Protein AF-A0A3N1D2M1-F1 (afdb_monomer_lite)

pLDDT: mean 87.78, std 9.69, range [53.38, 97.62]

Sequence (81 aa):
MLYEIVFRGLTVDRDDVEDALIEEFAAESQEPVTGAGTGTGGCHLDLELPDDLIEDAAIERIQRVLAELDVLDVARIIPRP

Organism: NCBI:txid58109

Structure (mmCIF, N/CA/C/O backbone):
data_AF-A0A3N1D2M1-F1
#
_entry.id   AF-A0A3N1D2M1-F1
#
loop_
_atom_site.group_PDB
_atom_site.id
_atom_site.type_symbol
_atom_site.label_atom_id
_atom_si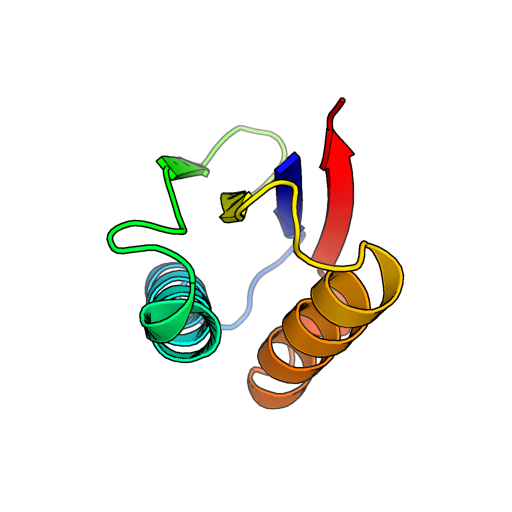te.label_alt_id
_atom_site.label_comp_id
_atom_site.label_asym_id
_atom_site.label_entity_id
_atom_site.label_seq_id
_atom_site.pdbx_PDB_ins_code
_atom_site.Cartn_x
_atom_site.Cartn_y
_atom_site.Cartn_z
_atom_site.occupancy
_atom_site.B_iso_or_equiv
_atom_site.auth_seq_id
_atom_site.auth_comp_id
_atom_site.auth_asym_id
_atom_site.auth_atom_id
_atom_site.pdbx_PDB_model_num
ATOM 1 N N . MET A 1 1 ? 1.510 3.565 -14.405 1.00 89.44 1 MET A N 1
ATOM 2 C CA . MET A 1 1 ? 0.327 2.826 -13.920 1.00 89.44 1 MET A CA 1
ATOM 3 C C . MET A 1 1 ? -0.075 3.342 -12.554 1.00 89.44 1 MET A C 1
ATOM 5 O O . MET A 1 1 ? 0.796 3.577 -11.724 1.00 89.44 1 MET A O 1
ATOM 9 N N . LEU A 1 2 ? -1.377 3.500 -12.319 1.00 90.31 2 LEU A N 1
ATOM 10 C CA . LEU A 1 2 ? -1.916 4.016 -11.064 1.00 90.31 2 LEU A CA 1
ATOM 11 C C . LEU A 1 2 ? -2.610 2.892 -10.283 1.00 90.31 2 LEU A C 1
ATOM 13 O O . LEU A 1 2 ? -3.390 2.129 -10.847 1.00 90.31 2 LEU A O 1
ATOM 17 N N . TYR A 1 3 ? -2.365 2.813 -8.981 1.00 92.94 3 TYR A N 1
ATOM 18 C CA . TYR A 1 3 ? -3.029 1.890 -8.068 1.00 92.94 3 TYR A CA 1
ATOM 19 C C . TYR A 1 3 ? -3.685 2.683 -6.948 1.00 92.94 3 TYR A C 1
ATOM 21 O O . TYR A 1 3 ? -3.010 3.357 -6.181 1.00 92.94 3 TYR A O 1
ATOM 29 N N . GLU A 1 4 ? -5.000 2.565 -6.820 1.00 93.31 4 GLU A N 1
ATOM 30 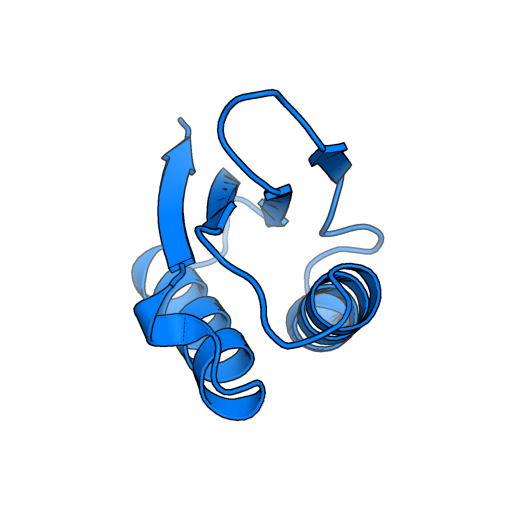C CA . GLU A 1 4 ? -5.720 3.120 -5.677 1.00 93.31 4 GLU A CA 1
ATOM 31 C C . GLU A 1 4 ? -5.796 2.059 -4.577 1.00 93.31 4 GLU A C 1
ATOM 33 O O . GLU A 1 4 ? -6.286 0.945 -4.794 1.00 93.31 4 GLU A O 1
ATOM 38 N N . ILE A 1 5 ? -5.334 2.404 -3.382 1.00 93.12 5 ILE A N 1
ATOM 39 C CA . ILE A 1 5 ? -5.397 1.565 -2.191 1.00 93.12 5 ILE A CA 1
ATOM 40 C C . ILE A 1 5 ? -6.409 2.187 -1.237 1.00 93.12 5 ILE A C 1
ATOM 42 O O . ILE A 1 5 ? -6.196 3.272 -0.704 1.00 93.12 5 ILE A O 1
ATOM 46 N N . VAL A 1 6 ? -7.523 1.494 -1.009 1.00 91.81 6 VAL A N 1
ATOM 47 C CA . VAL A 1 6 ? -8.600 1.956 -0.126 1.00 91.81 6 VAL A CA 1
ATOM 48 C C . VAL A 1 6 ? -8.573 1.174 1.175 1.00 91.81 6 VAL A C 1
ATOM 50 O O . VAL A 1 6 ? -8.645 -0.054 1.160 1.00 91.81 6 VAL A O 1
ATOM 53 N N . PHE A 1 7 ? -8.572 1.880 2.301 1.00 90.06 7 PHE A N 1
ATOM 54 C CA . PHE A 1 7 ? -8.521 1.284 3.628 1.00 90.06 7 PHE A CA 1
ATOM 55 C C . PHE A 1 7 ? -9.818 1.451 4.418 1.00 90.06 7 PHE A C 1
ATOM 57 O O . PHE A 1 7 ? -10.438 2.521 4.434 1.00 90.06 7 PHE A O 1
ATOM 64 N N . ARG A 1 8 ? -10.209 0.403 5.150 1.00 89.12 8 ARG A N 1
ATOM 65 C CA . ARG A 1 8 ? -11.391 0.397 6.024 1.00 89.12 8 ARG A CA 1
ATOM 66 C C . ARG A 1 8 ? -11.033 0.029 7.460 1.00 89.12 8 ARG A C 1
ATOM 68 O O . ARG A 1 8 ? -11.020 -1.140 7.815 1.00 89.12 8 ARG A O 1
ATOM 75 N N . GLY A 1 9 ? -10.844 1.049 8.295 1.00 84.19 9 GLY A N 1
ATOM 76 C CA . GLY A 1 9 ? -10.520 0.865 9.712 1.00 84.19 9 GLY A CA 1
ATOM 77 C C . GLY A 1 9 ? -9.030 0.633 9.946 1.00 84.19 9 GLY A C 1
ATOM 78 O O . GLY A 1 9 ? -8.667 -0.352 10.578 1.00 84.19 9 GLY A O 1
ATOM 79 N N . LEU A 1 10 ? -8.190 1.537 9.423 1.00 83.50 10 LEU A N 1
ATOM 80 C CA . LEU A 1 10 ? -6.749 1.543 9.687 1.00 83.50 10 LEU A CA 1
ATOM 81 C C . LEU A 1 10 ? -6.486 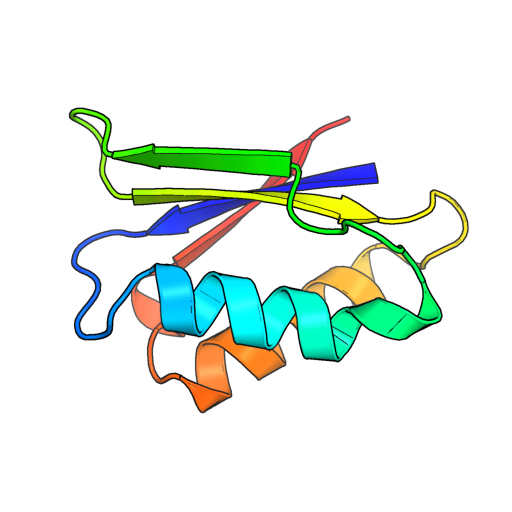1.566 11.200 1.00 83.50 10 LEU A C 1
ATOM 83 O O . LEU A 1 10 ? -7.078 2.370 11.924 1.00 83.50 10 LEU A O 1
ATOM 87 N N . THR A 1 11 ? -5.610 0.680 11.659 1.00 82.25 11 THR A N 1
ATOM 88 C CA . THR A 1 11 ? -5.140 0.595 13.051 1.00 82.25 11 THR A CA 1
ATOM 89 C C . THR A 1 11 ? -3.813 1.325 13.271 1.00 82.25 11 THR A C 1
ATOM 91 O O . THR A 1 11 ? -3.464 1.602 14.418 1.00 82.25 11 THR A O 1
ATOM 94 N N . VAL A 1 12 ? -3.105 1.645 12.186 1.00 84.69 12 VAL A N 1
ATOM 95 C CA . VAL A 1 12 ? -1.842 2.402 12.128 1.00 84.69 12 VAL A CA 1
ATOM 96 C C . VAL A 1 12 ? -2.085 3.814 11.591 1.00 84.69 12 VAL A C 1
ATOM 98 O O . VAL A 1 12 ? -3.204 4.122 11.166 1.00 84.69 12 VAL A O 1
ATOM 101 N N . ASP A 1 13 ? -1.069 4.680 11.620 1.00 87.25 13 ASP A N 1
ATOM 102 C CA . ASP A 1 13 ? -1.156 5.948 10.898 1.00 87.25 13 ASP A CA 1
ATOM 103 C C . ASP A 1 13 ? -1.112 5.677 9.388 1.00 87.25 13 ASP A C 1
ATOM 105 O O . ASP A 1 13 ? -0.444 4.755 8.919 1.00 87.25 13 ASP A O 1
ATOM 109 N N . ARG A 1 14 ? -1.856 6.455 8.602 1.00 88.44 14 ARG A N 1
ATOM 110 C CA . ARG A 1 14 ? -1.789 6.322 7.143 1.00 88.44 14 ARG A CA 1
ATOM 111 C C . ARG A 1 14 ? -0.442 6.799 6.619 1.00 88.44 14 ARG A C 1
ATOM 113 O O . ARG A 1 14 ? 0.027 6.235 5.636 1.00 88.44 14 ARG A O 1
ATOM 120 N N . ASP A 1 15 ? 0.159 7.792 7.263 1.00 88.94 15 ASP A N 1
ATOM 121 C CA . ASP A 1 15 ? 1.464 8.309 6.867 1.00 88.94 15 ASP A CA 1
ATOM 122 C C . ASP A 1 15 ? 2.544 7.213 7.017 1.00 88.94 15 ASP A C 1
ATOM 124 O O . ASP A 1 15 ? 3.412 7.105 6.161 1.00 88.94 15 ASP A O 1
ATOM 128 N N . ASP A 1 16 ? 2.414 6.290 7.985 1.00 91.50 16 ASP A N 1
ATOM 129 C CA . ASP A 1 16 ? 3.309 5.122 8.096 1.00 91.50 16 ASP A CA 1
ATOM 130 C C . ASP A 1 16 ? 3.196 4.186 6.873 1.00 91.50 16 ASP A C 1
ATOM 132 O O . ASP A 1 16 ? 4.183 3.615 6.407 1.00 91.50 16 ASP A O 1
ATOM 136 N N . VAL A 1 17 ? 1.979 4.009 6.342 1.00 92.19 17 VAL A N 1
ATOM 137 C CA . VAL A 1 17 ? 1.734 3.185 5.145 1.00 92.19 17 VAL A CA 1
ATOM 138 C C . VAL A 1 17 ? 2.250 3.879 3.886 1.00 92.19 17 VAL A C 1
ATOM 140 O O . VAL A 1 17 ? 2.799 3.226 3.000 1.00 92.19 17 VAL A O 1
ATOM 143 N N . GLU A 1 18 ? 2.069 5.194 3.808 1.00 92.56 18 GLU A N 1
ATOM 144 C CA . GLU A 1 18 ? 2.596 6.041 2.741 1.00 92.56 18 GLU A CA 1
ATOM 145 C C . GLU A 1 18 ? 4.124 5.973 2.689 1.00 92.56 18 GLU A C 1
ATOM 147 O O . GLU A 1 18 ? 4.678 5.631 1.645 1.00 92.56 18 GLU A O 1
ATOM 152 N N . ASP A 1 19 ? 4.791 6.185 3.823 1.00 92.81 19 ASP A N 1
ATOM 153 C CA . ASP A 1 19 ? 6.247 6.130 3.935 1.00 92.81 19 ASP A CA 1
ATOM 154 C C . ASP A 1 19 ? 6.795 4.749 3.552 1.00 92.81 19 ASP A C 1
ATOM 156 O O . ASP A 1 19 ? 7.758 4.655 2.790 1.00 92.81 19 ASP A O 1
ATOM 160 N N . ALA A 1 20 ? 6.155 3.667 4.007 1.00 94.56 20 ALA A N 1
ATOM 161 C CA . ALA A 1 20 ? 6.582 2.310 3.674 1.00 94.56 20 ALA A CA 1
ATOM 162 C C . ALA A 1 20 ? 6.440 1.995 2.174 1.00 94.56 20 ALA A C 1
ATOM 164 O O . ALA A 1 20 ? 7.297 1.329 1.590 1.00 94.56 20 ALA A O 1
ATOM 165 N N . LEU A 1 21 ? 5.378 2.485 1.524 1.00 93.88 21 LEU A N 1
ATOM 166 C CA . LEU A 1 21 ? 5.214 2.354 0.074 1.00 93.88 21 LEU A CA 1
ATOM 167 C C . LEU A 1 21 ? 6.233 3.212 -0.686 1.00 93.88 21 LEU A C 1
ATOM 169 O O . LEU A 1 21 ? 6.774 2.759 -1.695 1.00 93.88 21 LEU A O 1
ATOM 173 N N . ILE A 1 22 ? 6.525 4.423 -0.206 1.00 93.25 22 ILE A N 1
ATOM 174 C CA . ILE A 1 22 ? 7.568 5.274 -0.784 1.00 93.25 22 ILE A CA 1
ATOM 175 C C . ILE A 1 22 ? 8.929 4.590 -0.692 1.00 93.25 22 ILE A C 1
ATOM 177 O O . ILE A 1 22 ? 9.643 4.540 -1.690 1.00 93.25 22 ILE A O 1
ATOM 181 N N . GLU A 1 23 ? 9.276 4.026 0.463 1.00 94.19 23 GLU A N 1
ATOM 182 C CA . GLU A 1 23 ? 10.535 3.306 0.655 1.00 94.19 23 GLU A CA 1
ATOM 183 C C . GLU A 1 23 ? 10.628 2.070 -0.250 1.00 94.19 23 GLU A C 1
ATOM 185 O O . GLU A 1 23 ? 11.649 1.873 -0.914 1.00 94.19 23 GLU A O 1
ATOM 190 N N . GLU A 1 24 ? 9.555 1.277 -0.345 1.00 94.94 24 GLU A N 1
ATOM 191 C CA . GLU A 1 24 ? 9.517 0.076 -1.185 1.00 94.94 24 GLU A CA 1
ATOM 192 C C . GLU A 1 24 ? 9.729 0.389 -2.670 1.00 94.94 24 GLU A C 1
ATOM 194 O O . GLU A 1 24 ? 10.375 -0.399 -3.363 1.00 94.94 24 GLU A O 1
ATOM 199 N N . PHE A 1 25 ? 9.189 1.508 -3.163 1.00 93.38 25 PHE A N 1
ATOM 200 C CA . PHE A 1 25 ? 9.198 1.879 -4.584 1.00 93.38 25 PHE A CA 1
ATOM 201 C C . PHE A 1 25 ? 10.149 3.038 -4.928 1.00 93.38 25 PHE A C 1
ATOM 203 O O . PHE A 1 25 ? 10.112 3.563 -6.044 1.00 93.38 25 PHE A O 1
ATOM 210 N N . ALA A 1 26 ? 11.038 3.423 -4.007 1.00 91.00 26 ALA A N 1
ATOM 211 C CA . ALA A 1 26 ? 11.975 4.536 -4.188 1.00 91.00 26 ALA A CA 1
ATOM 212 C C . ALA A 1 26 ? 12.956 4.335 -5.360 1.00 91.00 26 ALA A C 1
ATOM 214 O O . ALA A 1 26 ? 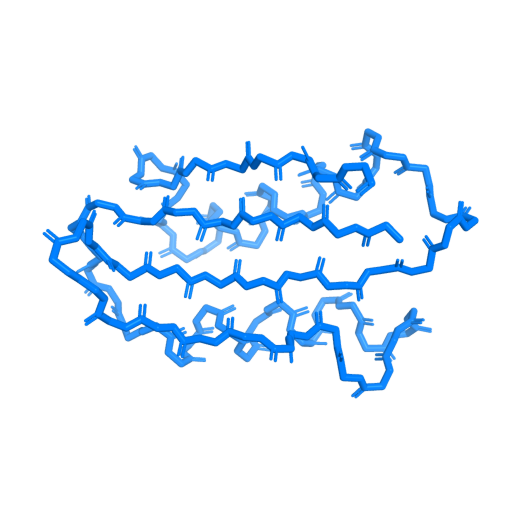13.536 5.299 -5.865 1.00 91.00 26 ALA A O 1
ATOM 215 N N . ALA A 1 27 ? 13.183 3.085 -5.782 1.00 89.69 27 ALA A N 1
ATOM 216 C CA . ALA A 1 27 ? 14.030 2.774 -6.931 1.00 89.69 27 ALA A CA 1
ATOM 217 C C . ALA A 1 27 ? 13.310 3.005 -8.271 1.00 89.69 27 ALA A C 1
ATOM 219 O O . ALA A 1 27 ? 13.967 3.247 -9.285 1.00 89.69 27 ALA A O 1
ATOM 220 N N . GLU A 1 28 ? 11.979 2.927 -8.277 1.00 89.25 28 GLU A N 1
ATOM 221 C CA . GLU A 1 28 ? 11.131 3.015 -9.462 1.00 89.25 28 GLU A CA 1
ATOM 222 C C . GLU A 1 28 ? 10.529 4.410 -9.657 1.00 89.25 28 GLU A C 1
ATOM 224 O O . GLU A 1 28 ? 10.382 4.859 -10.793 1.00 89.25 28 GLU A O 1
ATOM 229 N N . SER A 1 29 ? 10.199 5.115 -8.574 1.00 84.38 29 SER A N 1
ATOM 230 C CA . SER A 1 29 ? 9.607 6.452 -8.630 1.00 84.38 29 SER A CA 1
ATOM 231 C C . SER A 1 29 ? 10.162 7.347 -7.527 1.00 84.38 29 SER A C 1
ATOM 233 O O . SER A 1 29 ? 10.401 6.902 -6.408 1.00 84.38 29 SER A O 1
ATOM 235 N N . GLN A 1 30 ? 10.362 8.631 -7.839 1.00 78.75 30 GLN A N 1
ATOM 236 C CA . GLN A 1 30 ? 10.802 9.614 -6.841 1.00 78.75 30 GLN A CA 1
ATOM 237 C C . GLN A 1 30 ? 9.674 10.017 -5.883 1.00 78.75 30 GLN A C 1
ATOM 239 O O . GLN A 1 30 ? 9.951 10.380 -4.745 1.00 78.75 30 GLN A O 1
ATOM 244 N N . GLU A 1 31 ? 8.425 9.951 -6.347 1.00 80.19 31 GLU A N 1
ATOM 245 C CA . GLU A 1 31 ? 7.211 10.285 -5.595 1.00 80.19 31 GLU A CA 1
ATOM 246 C C . GLU A 1 31 ? 6.126 9.262 -5.973 1.00 80.19 31 GLU A C 1
ATOM 248 O O . GLU A 1 31 ? 5.211 9.576 -6.733 1.00 80.19 31 GLU A O 1
ATOM 253 N N . PRO A 1 32 ? 6.253 7.993 -5.536 1.00 80.75 32 PRO A N 1
ATOM 254 C CA . PRO A 1 32 ? 5.321 6.942 -5.931 1.00 80.75 32 PRO A CA 1
ATOM 255 C C . PRO A 1 32 ? 3.924 7.166 -5.360 1.00 80.75 32 PRO A C 1
ATOM 257 O O . PRO A 1 32 ? 2.979 6.629 -5.908 1.00 80.75 32 PRO A O 1
ATOM 260 N N . VAL A 1 33 ? 3.759 7.937 -4.285 1.00 87.38 33 VAL A N 1
ATOM 261 C CA . VAL A 1 33 ? 2.443 8.248 -3.718 1.00 87.38 33 VAL A CA 1
ATOM 262 C C . VAL A 1 33 ? 2.060 9.677 -4.100 1.00 87.38 33 VAL A C 1
ATOM 264 O O . VAL A 1 33 ? 2.776 10.615 -3.763 1.00 87.38 33 VAL A O 1
ATOM 267 N N . THR A 1 34 ? 0.944 9.856 -4.813 1.00 77.25 34 THR A N 1
ATOM 268 C CA . THR A 1 34 ? 0.560 11.155 -5.412 1.00 77.25 34 THR A CA 1
ATOM 269 C C . THR A 1 34 ? -0.747 11.740 -4.875 1.00 77.25 34 THR A C 1
ATOM 271 O O . THR A 1 34 ? -1.043 12.916 -5.103 1.00 77.25 34 THR A O 1
ATOM 274 N N . GLY A 1 35 ? -1.523 10.961 -4.120 1.00 68.56 35 GLY A N 1
ATOM 275 C CA . GLY A 1 35 ? -2.805 11.381 -3.564 1.00 68.56 35 GLY A CA 1
ATOM 276 C C . GLY A 1 35 ? -3.113 10.670 -2.253 1.00 68.56 35 GLY A C 1
ATOM 277 O O . GLY A 1 35 ? -3.114 9.444 -2.188 1.00 68.56 35 GLY A O 1
ATOM 278 N N . ALA A 1 36 ? -3.398 11.449 -1.209 1.00 66.38 36 ALA A N 1
ATOM 279 C CA . ALA A 1 36 ? -3.856 10.934 0.073 1.00 66.38 36 ALA A CA 1
ATOM 280 C C . ALA A 1 36 ? -5.087 11.717 0.533 1.00 66.38 36 ALA A C 1
ATOM 282 O O . ALA A 1 36 ? -5.050 12.939 0.704 1.00 66.38 36 ALA A O 1
ATOM 283 N N . GLY A 1 37 ? -6.206 11.020 0.725 1.00 65.88 37 GLY A N 1
ATOM 284 C CA . GLY A 1 37 ? -7.451 11.650 1.149 1.00 65.88 37 GLY A CA 1
ATOM 285 C C . GLY A 1 37 ? -8.154 10.895 2.269 1.00 65.88 37 GLY A C 1
ATOM 286 O O . GLY A 1 37 ? -8.245 9.667 2.291 1.00 65.88 37 GLY A O 1
ATOM 287 N N . THR A 1 38 ? -8.712 11.656 3.206 1.00 64.25 38 THR A N 1
ATOM 288 C CA . THR A 1 38 ? -9.560 11.167 4.299 1.00 64.25 38 THR A CA 1
ATOM 289 C C . THR A 1 38 ? -11.020 11.494 3.975 1.00 64.25 38 THR A C 1
ATOM 291 O O . THR A 1 38 ? -11.628 12.426 4.495 1.00 64.25 38 THR A O 1
ATOM 294 N N . GLY A 1 39 ? -11.584 10.764 3.012 1.00 56.88 39 GLY A N 1
ATOM 295 C CA . GLY A 1 39 ? -12.963 10.958 2.568 1.00 56.88 39 GLY A CA 1
ATOM 296 C C . GLY A 1 39 ? -13.977 10.226 3.451 1.00 56.88 39 GLY A C 1
ATOM 297 O O . GLY A 1 39 ? -13.640 9.367 4.261 1.00 56.88 39 GLY A O 1
ATOM 298 N N . THR A 1 40 ? -15.266 10.486 3.227 1.00 53.38 40 THR A N 1
ATOM 299 C CA . THR A 1 40 ? -16.387 9.815 3.920 1.00 53.38 40 THR A CA 1
ATOM 300 C C . THR A 1 40 ? -16.414 8.283 3.715 1.00 53.38 40 THR A C 1
ATOM 302 O O . THR A 1 40 ? -17.171 7.591 4.388 1.00 53.38 40 THR A O 1
ATOM 305 N N . GLY A 1 41 ? -15.601 7.748 2.792 1.00 57.53 41 GLY A N 1
ATOM 306 C CA . GLY A 1 41 ? -15.466 6.319 2.480 1.00 57.53 41 GLY A CA 1
ATOM 307 C C . GLY A 1 41 ? -14.266 5.602 3.115 1.00 57.53 41 GLY A C 1
ATOM 308 O O . GLY A 1 41 ? -14.149 4.391 2.925 1.00 57.53 41 GLY A O 1
ATOM 309 N N . GLY A 1 42 ? -13.406 6.311 3.856 1.00 68.69 42 GLY A N 1
ATOM 310 C CA . GLY A 1 42 ? -12.170 5.771 4.428 1.00 68.69 42 GLY A CA 1
ATOM 311 C C . GLY A 1 42 ? -10.927 6.552 4.003 1.00 68.69 42 GLY A C 1
ATOM 312 O O . GLY A 1 42 ? -11.016 7.592 3.344 1.00 68.69 42 GLY A O 1
ATOM 313 N N . CYS A 1 43 ? -9.766 6.043 4.407 1.00 83.38 43 CYS A N 1
ATOM 314 C CA . CYS A 1 43 ? -8.480 6.572 3.972 1.00 83.38 43 CYS A CA 1
ATOM 315 C C . CYS A 1 43 ? -8.086 5.903 2.651 1.00 83.38 43 CYS A C 1
ATOM 317 O O . CYS A 1 43 ? -8.317 4.703 2.495 1.00 83.38 43 CYS A O 1
ATOM 319 N N . HIS A 1 44 ? -7.540 6.661 1.704 1.00 88.62 44 HIS A N 1
ATOM 320 C CA . HIS A 1 44 ? -7.023 6.111 0.452 1.00 88.62 44 HIS A CA 1
ATOM 321 C C . HIS A 1 44 ? -5.653 6.686 0.118 1.00 88.62 44 HIS A C 1
ATOM 323 O O . HIS A 1 44 ? -5.347 7.813 0.519 1.00 88.62 44 HIS A O 1
ATOM 329 N N . LEU A 1 45 ? -4.878 5.881 -0.606 1.00 91.62 45 LEU A N 1
ATOM 330 C CA . LEU A 1 45 ? -3.579 6.210 -1.173 1.00 91.62 45 LEU A CA 1
ATOM 331 C C . LEU A 1 45 ? -3.587 5.909 -2.668 1.00 91.62 45 LEU A C 1
ATOM 333 O O . LEU A 1 45 ? -4.000 4.824 -3.077 1.00 91.62 45 LEU A O 1
ATOM 337 N N . ASP A 1 46 ? -3.100 6.854 -3.455 1.00 92.69 46 ASP A N 1
ATOM 338 C CA . ASP A 1 46 ? -2.858 6.697 -4.882 1.00 92.69 46 ASP A CA 1
ATOM 339 C C . ASP A 1 46 ? -1.366 6.451 -5.109 1.00 92.69 46 ASP A C 1
ATOM 341 O O . ASP A 1 46 ? -0.540 7.307 -4.791 1.00 92.69 46 ASP A O 1
ATOM 345 N N . LEU A 1 47 ? -1.032 5.274 -5.641 1.00 92.25 47 LEU A N 1
ATOM 346 C CA . LEU A 1 47 ? 0.329 4.839 -5.931 1.00 92.25 47 LEU A CA 1
ATOM 347 C C . LEU A 1 47 ? 0.575 4.845 -7.448 1.00 92.25 47 LEU A C 1
ATOM 349 O O . LEU A 1 47 ? -0.001 4.042 -8.183 1.00 92.25 47 LEU A O 1
ATOM 353 N N . GLU A 1 48 ? 1.431 5.737 -7.923 1.00 92.44 48 GLU A N 1
ATOM 354 C CA . GLU A 1 48 ? 1.859 5.860 -9.310 1.00 92.44 48 GLU A CA 1
ATOM 355 C C . GLU A 1 48 ? 3.228 5.195 -9.518 1.00 92.44 48 GLU A C 1
ATOM 357 O O . GLU A 1 48 ? 4.255 5.625 -8.990 1.00 92.44 48 GLU A O 1
ATOM 362 N N . LEU A 1 49 ? 3.237 4.128 -10.316 1.00 90.75 49 LEU A N 1
ATOM 363 C CA . LEU A 1 49 ? 4.432 3.358 -10.660 1.00 90.75 49 LEU A CA 1
ATOM 364 C C . LEU A 1 49 ? 4.722 3.447 -12.165 1.00 90.75 49 LEU A C 1
ATOM 366 O O . LEU A 1 49 ? 3.791 3.628 -12.954 1.00 90.75 49 LEU A O 1
ATOM 370 N N . PRO A 1 50 ? 5.979 3.269 -12.597 1.00 89.44 50 PRO A N 1
ATOM 371 C CA . PRO A 1 50 ? 6.331 3.198 -14.013 1.00 89.44 50 PRO A CA 1
ATOM 372 C C . PRO A 1 50 ? 5.556 2.121 -14.791 1.00 89.44 50 PRO A C 1
ATOM 374 O O . PRO A 1 50 ? 5.234 1.056 -14.263 1.00 89.44 50 PRO A O 1
ATOM 377 N N . ASP A 1 51 ? 5.276 2.387 -16.069 1.00 85.38 51 ASP A N 1
ATOM 378 C CA . ASP A 1 51 ? 4.531 1.470 -16.950 1.00 85.38 51 ASP A CA 1
ATOM 379 C C . ASP A 1 51 ? 5.324 0.216 -17.358 1.00 85.38 51 ASP A C 1
ATOM 381 O O . ASP A 1 51 ? 4.749 -0.744 -17.868 1.00 85.38 51 ASP A O 1
ATOM 385 N N . ASP A 1 52 ? 6.643 0.212 -17.166 1.00 86.94 52 ASP A N 1
ATOM 386 C CA . ASP A 1 52 ? 7.516 -0.935 -17.427 1.00 86.94 52 ASP A CA 1
ATOM 387 C C . ASP A 1 52 ? 7.578 -1.926 -16.254 1.00 86.94 52 ASP A C 1
ATOM 389 O O . ASP A 1 52 ? 8.129 -3.023 -16.401 1.00 86.94 52 ASP A O 1
ATOM 393 N N . LEU A 1 53 ? 6.971 -1.586 -15.112 1.00 87.19 53 LEU A N 1
ATOM 394 C CA . LEU A 1 53 ? 6.806 -2.504 -13.996 1.00 87.19 53 LEU A CA 1
ATOM 395 C C . LEU A 1 53 ? 5.709 -3.530 -14.314 1.00 87.19 53 LEU A C 1
ATOM 397 O O . LEU A 1 53 ? 4.619 -3.194 -14.763 1.00 87.19 53 LEU A O 1
ATOM 401 N N . ILE A 1 54 ? 5.981 -4.808 -14.057 1.00 90.75 54 ILE A N 1
ATOM 402 C CA . ILE A 1 54 ? 4.996 -5.876 -14.265 1.00 90.75 54 ILE A CA 1
ATOM 403 C C . ILE A 1 54 ? 3.881 -5.736 -13.217 1.00 90.75 54 ILE A C 1
ATOM 405 O O . ILE A 1 54 ? 4.173 -5.764 -12.023 1.00 90.75 54 ILE A O 1
ATOM 409 N N . GLU A 1 55 ? 2.620 -5.635 -13.656 1.00 89.94 55 GLU A N 1
ATOM 410 C CA . GLU A 1 55 ? 1.446 -5.413 -12.787 1.00 89.94 55 GLU A CA 1
ATOM 411 C C . GLU A 1 55 ? 1.365 -6.416 -11.624 1.00 89.94 55 GLU A C 1
ATOM 413 O O . GLU A 1 55 ? 1.289 -6.011 -10.466 1.00 89.94 55 GLU A O 1
ATOM 418 N N . ASP A 1 56 ? 1.480 -7.718 -11.903 1.00 91.69 56 ASP A N 1
ATOM 419 C CA . ASP A 1 56 ? 1.440 -8.756 -10.863 1.00 91.69 56 ASP A CA 1
ATOM 420 C C . ASP A 1 56 ? 2.560 -8.584 -9.824 1.00 91.69 56 ASP A C 1
ATOM 422 O O . ASP A 1 56 ? 2.333 -8.754 -8.627 1.00 91.69 56 ASP A O 1
ATOM 426 N N . ALA A 1 57 ? 3.762 -8.192 -10.264 1.00 91.75 57 ALA A N 1
ATOM 427 C CA . ALA A 1 57 ? 4.900 -7.967 -9.375 1.00 91.75 57 ALA A CA 1
ATOM 428 C C . ALA A 1 57 ? 4.722 -6.695 -8.530 1.00 91.75 57 ALA A C 1
ATOM 430 O O . ALA A 1 57 ? 5.135 -6.657 -7.370 1.00 91.75 57 ALA A O 1
ATOM 431 N N . ALA A 1 58 ? 4.094 -5.660 -9.094 1.00 92.62 58 ALA A N 1
ATOM 432 C CA . ALA A 1 58 ? 3.726 -4.456 -8.361 1.00 92.62 58 ALA A CA 1
ATOM 433 C C . ALA A 1 58 ? 2.703 -4.782 -7.267 1.00 92.62 58 ALA A C 1
ATOM 435 O O . ALA A 1 58 ? 2.912 -4.434 -6.107 1.00 92.62 58 ALA A O 1
ATOM 436 N N . ILE A 1 59 ? 1.638 -5.513 -7.612 1.00 94.75 59 ILE A N 1
ATOM 437 C CA . ILE A 1 59 ? 0.599 -5.927 -6.663 1.00 94.75 59 ILE A CA 1
ATOM 438 C C . ILE A 1 59 ? 1.190 -6.802 -5.555 1.00 94.75 59 ILE A C 1
ATOM 440 O O . ILE A 1 59 ? 0.886 -6.565 -4.388 1.00 94.75 59 ILE A O 1
ATOM 444 N N . GLU A 1 60 ? 2.054 -7.766 -5.883 1.00 95.69 60 GLU A N 1
ATOM 445 C CA . GLU A 1 60 ? 2.719 -8.619 -4.889 1.00 95.69 60 GLU A CA 1
ATOM 446 C C . GLU A 1 60 ? 3.552 -7.791 -3.895 1.00 95.69 60 GLU A C 1
ATOM 448 O O . GLU A 1 60 ? 3.464 -8.000 -2.682 1.00 95.69 60 GLU A O 1
ATOM 453 N N . ARG A 1 61 ? 4.309 -6.800 -4.383 1.00 95.69 61 ARG A N 1
ATOM 454 C CA . ARG A 1 61 ? 5.097 -5.894 -3.528 1.00 95.69 61 ARG A CA 1
ATOM 455 C C . ARG A 1 61 ? 4.216 -5.002 -2.658 1.00 95.69 61 ARG A C 1
ATOM 457 O O . ARG A 1 61 ? 4.472 -4.908 -1.461 1.00 95.69 61 ARG A O 1
ATOM 464 N N . ILE A 1 62 ? 3.147 -4.423 -3.212 1.00 95.50 62 ILE A N 1
ATOM 465 C CA . ILE A 1 62 ? 2.168 -3.645 -2.433 1.00 95.50 62 ILE A CA 1
ATOM 466 C C . ILE A 1 62 ? 1.579 -4.527 -1.326 1.00 95.50 62 ILE A C 1
ATOM 468 O O . ILE A 1 62 ? 1.573 -4.139 -0.163 1.00 95.50 62 ILE A O 1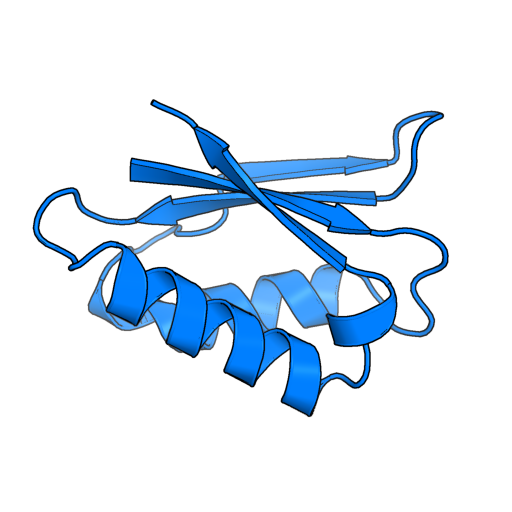
ATOM 472 N N . GLN A 1 63 ? 1.126 -5.739 -1.657 1.00 96.81 63 GLN A N 1
ATOM 473 C CA . GLN A 1 63 ? 0.568 -6.671 -0.675 1.00 96.81 63 GLN A CA 1
ATOM 474 C C . GLN A 1 63 ? 1.566 -7.020 0.429 1.00 96.81 63 GLN A C 1
ATOM 476 O O . GLN A 1 63 ? 1.162 -7.107 1.588 1.00 96.81 63 GLN A O 1
ATOM 481 N N . ARG A 1 64 ? 2.852 -7.185 0.093 1.00 97.62 64 ARG A N 1
ATOM 482 C CA . ARG A 1 64 ? 3.910 -7.431 1.079 1.00 97.62 64 ARG A CA 1
ATOM 483 C C . ARG A 1 64 ? 4.022 -6.283 2.079 1.00 97.62 64 ARG A C 1
ATOM 485 O O . ARG A 1 64 ? 3.944 -6.541 3.274 1.00 97.62 64 ARG A O 1
ATOM 492 N N . VAL A 1 65 ? 4.129 -5.041 1.603 1.00 96.38 65 VAL A N 1
ATOM 493 C CA . VAL A 1 65 ? 4.211 -3.849 2.469 1.00 96.38 65 VAL A CA 1
ATOM 494 C C . VAL A 1 65 ? 2.988 -3.753 3.384 1.00 96.38 65 VAL A C 1
ATOM 496 O O . VAL A 1 65 ? 3.108 -3.579 4.595 1.00 96.38 65 VAL A O 1
ATOM 499 N N . LEU A 1 66 ? 1.788 -3.942 2.829 1.00 95.50 66 LEU A N 1
ATOM 500 C CA . LEU A 1 66 ? 0.550 -3.892 3.611 1.00 95.50 66 LEU A CA 1
ATOM 501 C C . LEU A 1 66 ? 0.450 -5.028 4.643 1.00 95.50 66 LEU A C 1
ATOM 503 O O . LEU A 1 66 ? -0.158 -4.843 5.697 1.00 95.50 66 LEU A O 1
ATOM 507 N N . ALA A 1 67 ? 1.020 -6.200 4.355 1.00 96.50 67 ALA A N 1
ATOM 508 C CA . ALA A 1 67 ? 1.077 -7.316 5.296 1.00 96.50 67 ALA A CA 1
ATOM 509 C C . ALA A 1 67 ? 2.084 -7.065 6.428 1.00 96.50 67 ALA A C 1
ATOM 511 O O . ALA A 1 67 ? 1.798 -7.396 7.575 1.00 96.50 67 ALA A O 1
ATOM 512 N N . GLU A 1 68 ? 3.235 -6.459 6.130 1.00 96.06 68 GLU A N 1
ATOM 513 C CA . GLU A 1 68 ? 4.247 -6.086 7.130 1.00 96.06 68 GLU A CA 1
ATOM 514 C C . GLU A 1 68 ? 3.709 -5.072 8.151 1.00 96.06 68 GLU A C 1
ATOM 516 O O . GLU A 1 68 ? 4.097 -5.106 9.319 1.00 96.06 68 GLU A O 1
ATOM 521 N N . LEU A 1 69 ? 2.763 -4.230 7.728 1.00 94.56 69 LEU A N 1
ATOM 522 C CA . LEU A 1 69 ? 2.068 -3.255 8.570 1.00 94.56 69 LEU A CA 1
ATOM 523 C C . LEU A 1 69 ? 0.751 -3.771 9.183 1.00 94.56 69 LEU A C 1
ATOM 525 O O . LEU A 1 69 ? 0.054 -3.000 9.837 1.00 94.56 69 LEU A O 1
ATOM 529 N N . ASP A 1 70 ? 0.398 -5.048 8.988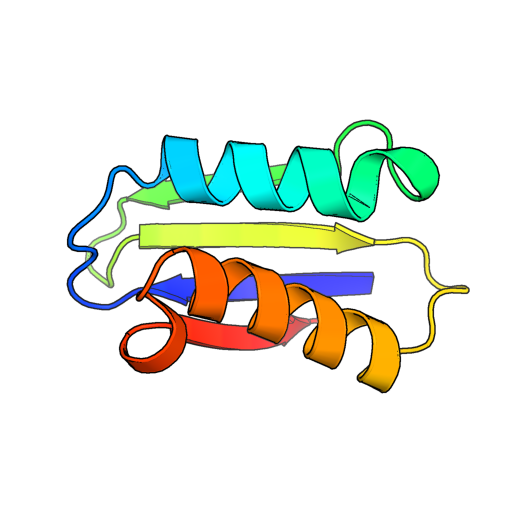 1.00 94.94 70 ASP A N 1
ATOM 530 C CA . ASP A 1 70 ? -0.843 -5.667 9.499 1.00 94.94 70 ASP A CA 1
ATOM 531 C C . ASP A 1 70 ? -2.138 -4.961 9.026 1.00 94.94 70 ASP A C 1
ATOM 533 O O . ASP A 1 70 ? -3.157 -4.937 9.715 1.00 94.94 70 ASP A O 1
ATOM 537 N N . VAL A 1 71 ? -2.114 -4.366 7.824 1.00 93.94 71 VAL A N 1
ATOM 538 C CA . VAL A 1 71 ? -3.263 -3.650 7.227 1.00 93.94 71 VAL A CA 1
ATOM 539 C C . VAL A 1 71 ? -3.806 -4.294 5.953 1.00 93.94 71 VAL A C 1
ATOM 541 O O . VAL A 1 71 ? -4.799 -3.816 5.400 1.00 93.94 71 VAL A O 1
ATOM 544 N N . LEU A 1 72 ? -3.201 -5.383 5.474 1.00 94.94 72 LEU A N 1
ATOM 545 C CA . LEU A 1 72 ? -3.626 -6.046 4.238 1.00 94.94 72 LEU A CA 1
ATOM 546 C C . LEU A 1 72 ? -5.107 -6.466 4.272 1.00 94.94 72 LEU A C 1
ATOM 548 O O . LEU A 1 72 ? -5.822 -6.262 3.294 1.00 94.94 72 LEU A O 1
ATOM 552 N N . ASP A 1 73 ? -5.592 -6.972 5.408 1.00 94.19 73 ASP A N 1
ATOM 553 C CA . ASP A 1 73 ? -6.979 -7.440 5.565 1.00 94.19 73 ASP A CA 1
ATOM 554 C C . ASP A 1 73 ? -8.022 -6.311 5.502 1.00 94.19 73 ASP A C 1
ATOM 556 O O . ASP A 1 73 ? -9.204 -6.551 5.232 1.00 94.19 73 ASP A O 1
ATOM 560 N N . VAL A 1 74 ? -7.597 -5.069 5.745 1.00 93.12 74 VAL A N 1
ATOM 561 C CA . VAL A 1 74 ? -8.453 -3.876 5.687 1.00 93.12 74 VAL A CA 1
ATOM 562 C C . VAL A 1 74 ? -8.231 -3.048 4.424 1.00 93.12 74 VAL A C 1
ATOM 564 O O . VAL A 1 74 ? -8.914 -2.035 4.236 1.00 93.12 74 VAL A O 1
ATOM 567 N N . ALA A 1 75 ? -7.310 -3.472 3.558 1.00 93.50 75 ALA A N 1
ATOM 568 C CA . ALA A 1 75 ? -6.940 -2.786 2.335 1.00 93.50 75 ALA A CA 1
ATOM 569 C C . ALA A 1 75 ? -7.593 -3.419 1.102 1.00 93.50 75 ALA A C 1
ATOM 571 O O . ALA A 1 75 ? -7.770 -4.631 0.984 1.00 93.50 75 ALA A O 1
ATOM 572 N N . ARG A 1 76 ? -7.921 -2.577 0.126 1.00 93.69 76 ARG A N 1
ATOM 573 C CA . ARG A 1 76 ? -8.340 -2.996 -1.208 1.00 93.69 76 ARG A CA 1
ATOM 574 C C . ARG A 1 76 ? -7.494 -2.276 -2.245 1.00 93.69 76 ARG A C 1
ATOM 576 O O . ARG A 1 76 ? -7.599 -1.062 -2.360 1.00 93.69 76 ARG A O 1
ATOM 583 N N . ILE A 1 77 ? -6.728 -3.042 -3.016 1.00 94.38 77 ILE A N 1
ATOM 584 C CA . ILE A 1 77 ? -5.903 -2.548 -4.124 1.00 94.38 77 ILE A CA 1
ATOM 585 C C . ILE A 1 77 ? -6.746 -2.563 -5.405 1.00 94.38 77 ILE A C 1
ATOM 587 O O . ILE A 1 77 ? -7.387 -3.570 -5.722 1.00 94.38 77 ILE A O 1
ATOM 591 N N . ILE A 1 78 ? -6.786 -1.444 -6.122 1.00 92.56 78 ILE A N 1
ATOM 592 C CA . ILE A 1 78 ? -7.574 -1.248 -7.340 1.00 92.56 78 ILE A CA 1
ATOM 593 C C . ILE A 1 78 ? -6.646 -0.675 -8.421 1.00 92.56 78 ILE A C 1
ATOM 595 O O . ILE A 1 78 ? -6.329 0.513 -8.371 1.00 92.56 78 ILE A O 1
ATOM 599 N N . PRO A 1 79 ? -6.227 -1.478 -9.417 1.00 90.44 79 PRO A N 1
ATOM 600 C CA . PRO A 1 79 ? -5.525 -0.957 -10.586 1.00 90.44 79 PRO A CA 1
ATOM 601 C C . PRO A 1 79 ? -6.415 0.040 -11.341 1.00 90.44 79 PRO A C 1
ATOM 603 O O . PRO A 1 79 ? -7.595 -0.233 -11.603 1.00 90.44 79 PRO A O 1
ATOM 606 N N . ARG A 1 80 ? -5.867 1.208 -11.672 1.00 85.50 80 ARG A N 1
ATOM 607 C CA . ARG A 1 80 ? -6.516 2.267 -12.447 1.00 85.50 80 ARG A CA 1
ATOM 608 C C . ARG A 1 80 ? -5.813 2.380 -13.815 1.00 85.50 80 ARG A C 1
ATOM 610 O O . ARG A 1 80 ? -4.586 2.475 -13.842 1.00 85.50 80 ARG A O 1
ATOM 617 N N . PRO A 1 81 ? -6.572 2.308 -14.928 1.00 73.38 81 PRO A N 1
ATOM 618 C CA . PRO A 1 81 ? -6.027 2.415 -16.281 1.00 73.38 81 PRO A CA 1
ATOM 619 C C . PRO A 1 81 ? -5.589 3.838 -16.634 1.00 73.38 81 PRO A C 1
ATOM 621 O O . PRO A 1 81 ? -6.113 4.793 -16.013 1.00 73.38 81 PRO A O 1
#

Secondary structure (DSSP, 8-state):
-EEEEEESS-SS-HHHHHHHHHHHHTTT-SS-EEEEEEETTEEEEEEE--TTS-HHHHHHHHHHHHHHTT-GGGEEEEEE-

Radius of gyration: 11.55 Å; chains: 1; bounding box: 30×20×30 Å

Foldseek 3Di:
DKKKKFFDDDPDDVVLLLVLLCVLCVVFDVRQWDDWDQDPRGTMTMGHGDPPDDPVVSVVSSLVSCVVSVRNVRMDIDDDD